Protein AF-A0A110BFI3-F1 (afdb_monomer_lite)

Radius of gyration: 21.14 Å; chains: 1; bounding box: 50×45×57 Å

Secondary structure (DSSP, 8-state):
-------PPPPGGGGHHHHHHHHHHHHHHHHHHTHHHHHHHHHHHHHHHHHHTGGG-S-HHHHHHHHHHHHHHHHHHHHHHHHHHHHHTTSHHHHHHHHHHHT--S-HHHHHHHHHHHHHHHHT-HHHHHHHHHHHHHHHHHHTT--HHHHHHHHHHHTT-

Organism: NCBI:txid1719943

Foldseek 3Di:
DPPPDPDDDPDPVLLVVLVVQLVVQCVVCCVPQNPVSNVVSNVSSVVSVCVSCVVVDPDVPVVVVVVVVVVCVVVVVLCVLLVVLVVVCVDPVVVVLLVVLLPDDDDLLVSLLVSLLVQLVVSVALVSSCVRVCVPSVVSSVVVVDDPVSSVVSSNVSSVD

Sequence (161 aa):
DPHIADRALPSAITGLIPLLVVLVLSFLLHDSLGHLALIIALGGGVLTLMIINYRYFINMQNAITAGTTGALVAIGNTAAVVGFGSIAKSTEAFQVAVEVMTHIPGNELIGAAIAISVIAGLTGSASGGQVIALPLLAPHYIDQGVNPEELHRVVSISSGA

pLDDT: mean 86.68, std 8.35, range [41.41, 96.0]

Structure (mmCIF, N/CA/C/O backbone):
data_AF-A0A110BFI3-F1
#
_entry.id   AF-A0A110BFI3-F1
#
loop_
_atom_site.group_PDB
_atom_site.id
_atom_site.type_symbol
_atom_site.label_atom_id
_atom_site.label_alt_id
_atom_site.label_comp_id
_atom_site.label_asym_id
_atom_site.label_entity_id
_atom_site.label_seq_id
_atom_site.pdbx_PDB_ins_code
_atom_site.Cartn_x
_atom_site.Cartn_y
_atom_site.Cartn_z
_atom_site.occupancy
_atom_site.B_iso_or_equiv
_atom_site.auth_seq_id
_atom_site.auth_comp_id
_atom_site.auth_asym_id
_atom_site.auth_atom_id
_atom_site.pdbx_PDB_model_num
ATOM 1 N N . ASP A 1 1 ? 17.195 23.238 -15.187 1.00 41.41 1 ASP A N 1
ATOM 2 C CA . ASP A 1 1 ? 16.192 23.075 -16.247 1.00 41.41 1 ASP A CA 1
ATOM 3 C C . ASP A 1 1 ? 16.521 21.802 -17.018 1.00 41.41 1 ASP A C 1
ATOM 5 O O . ASP A 1 1 ? 17.646 21.717 -17.511 1.00 41.41 1 ASP A O 1
ATOM 9 N N . PRO A 1 2 ? 15.694 20.741 -17.013 1.00 53.59 2 PRO A N 1
ATOM 10 C CA . PRO A 1 2 ? 16.022 19.555 -17.787 1.00 53.59 2 PRO A CA 1
ATOM 11 C C . PRO A 1 2 ? 15.841 19.897 -19.268 1.00 53.59 2 PRO A C 1
ATOM 13 O O . PRO A 1 2 ? 14.730 20.152 -19.717 1.00 53.59 2 PRO A O 1
ATOM 16 N N . HIS A 1 3 ? 16.941 19.919 -20.023 1.00 54.56 3 HIS A N 1
ATOM 17 C CA . HIS A 1 3 ? 16.915 20.061 -21.476 1.00 54.56 3 HIS A CA 1
ATOM 18 C C . HIS A 1 3 ? 15.945 19.033 -22.079 1.00 54.56 3 HIS A C 1
ATOM 20 O O . HIS A 1 3 ? 16.247 17.833 -22.120 1.00 54.56 3 HIS A O 1
ATOM 26 N N . ILE A 1 4 ? 14.790 19.507 -22.553 1.00 59.03 4 ILE A N 1
ATOM 27 C CA . ILE A 1 4 ? 13.875 18.727 -23.384 1.00 59.03 4 ILE A CA 1
ATOM 28 C C . ILE A 1 4 ? 14.592 18.549 -24.718 1.00 59.03 4 ILE A C 1
ATOM 30 O O . ILE A 1 4 ? 14.548 19.397 -25.600 1.00 59.03 4 ILE A O 1
ATOM 34 N N . ALA A 1 5 ? 15.371 17.482 -24.819 1.00 60.53 5 ALA A N 1
ATOM 35 C CA . ALA A 1 5 ? 15.913 17.067 -26.095 1.00 60.53 5 ALA A CA 1
ATOM 36 C C . ALA A 1 5 ? 14.783 16.383 -26.867 1.00 60.53 5 ALA A C 1
ATOM 38 O O . ALA A 1 5 ? 14.173 15.451 -26.340 1.00 60.53 5 ALA A O 1
ATOM 39 N N . ASP A 1 6 ? 14.525 16.838 -28.092 1.00 65.94 6 ASP A N 1
ATOM 40 C CA . ASP A 1 6 ? 13.646 16.167 -29.048 1.00 65.94 6 ASP A CA 1
ATOM 41 C C . ASP A 1 6 ? 14.228 14.786 -29.368 1.00 65.94 6 ASP A C 1
ATOM 43 O O . ASP A 1 6 ? 15.157 14.637 -30.163 1.00 65.94 6 ASP A O 1
ATOM 47 N N . ARG A 1 7 ? 13.730 13.754 -28.683 1.00 64.81 7 ARG A N 1
ATOM 48 C CA . ARG A 1 7 ? 14.122 12.357 -28.903 1.00 64.81 7 ARG A CA 1
ATOM 49 C C . ARG A 1 7 ? 12.874 11.505 -29.034 1.00 64.81 7 ARG A C 1
ATOM 51 O O . ARG A 1 7 ? 11.886 11.723 -28.337 1.00 64.81 7 ARG A O 1
ATOM 58 N N . ALA A 1 8 ? 12.953 10.508 -29.908 1.00 69.50 8 ALA A N 1
ATOM 59 C CA . ALA A 1 8 ? 11.911 9.501 -30.036 1.00 69.50 8 ALA A CA 1
ATOM 60 C C . ALA A 1 8 ? 11.674 8.839 -28.670 1.00 69.50 8 ALA A C 1
ATOM 62 O O . ALA A 1 8 ? 12.624 8.398 -28.026 1.00 69.50 8 ALA A O 1
ATOM 63 N N . LEU A 1 9 ? 10.423 8.795 -28.221 1.00 72.44 9 LEU A N 1
ATOM 64 C CA . LEU A 1 9 ? 10.032 8.112 -26.991 1.00 72.44 9 LEU A CA 1
ATOM 65 C C . LEU A 1 9 ? 9.939 6.596 -27.241 1.00 72.44 9 LEU A C 1
ATOM 67 O O . LEU A 1 9 ? 9.688 6.182 -28.379 1.00 72.44 9 LEU A O 1
ATOM 71 N N . PRO A 1 10 ? 10.129 5.751 -26.212 1.00 73.88 10 PRO A N 1
ATOM 72 C CA . PRO A 1 10 ? 9.814 4.333 -26.326 1.00 73.88 10 PRO A CA 1
ATOM 73 C C . PRO A 1 10 ? 8.339 4.149 -26.709 1.00 73.88 10 PRO A C 1
ATOM 75 O O . PRO A 1 10 ? 7.466 4.917 -26.299 1.00 73.88 10 PRO A O 1
ATOM 78 N N . SER A 1 11 ? 8.045 3.127 -27.513 1.00 81.69 11 SER A N 1
ATOM 79 C CA . SER A 1 11 ? 6.669 2.827 -27.910 1.00 81.69 11 SER A CA 1
ATOM 80 C C . SER A 1 11 ? 5.835 2.423 -26.692 1.00 81.69 11 SER A C 1
ATOM 82 O O . SER A 1 11 ? 6.266 1.606 -25.878 1.00 81.69 11 SER A O 1
ATOM 84 N N . ALA A 1 12 ? 4.611 2.946 -26.581 1.00 79.62 12 ALA A N 1
ATOM 85 C CA . ALA A 1 12 ? 3.732 2.712 -25.428 1.00 79.62 12 ALA A CA 1
ATOM 86 C C . ALA A 1 12 ? 3.504 1.216 -25.117 1.00 79.62 12 ALA A C 1
ATOM 88 O O . ALA A 1 12 ? 3.378 0.825 -23.960 1.00 79.62 12 ALA A O 1
ATOM 89 N N . ILE A 1 13 ? 3.532 0.365 -26.146 1.00 83.38 13 ILE A N 1
ATOM 90 C CA . ILE A 1 13 ? 3.345 -1.090 -26.036 1.00 83.38 13 ILE A CA 1
ATOM 91 C C . ILE A 1 13 ? 4.467 -1.749 -25.223 1.00 83.38 13 ILE A C 1
ATOM 93 O O . ILE A 1 13 ? 4.224 -2.713 -24.501 1.00 83.38 13 ILE A O 1
ATOM 97 N N . THR A 1 14 ? 5.691 -1.218 -25.274 1.00 84.69 14 THR A N 1
ATOM 98 C CA . THR A 1 14 ? 6.815 -1.786 -24.512 1.00 84.69 14 THR A CA 1
ATOM 99 C C . THR A 1 14 ? 6.658 -1.603 -23.000 1.00 84.69 14 THR A C 1
ATOM 101 O O . THR A 1 14 ? 7.230 -2.378 -22.237 1.00 84.69 14 THR A O 1
ATOM 104 N N . GLY A 1 15 ? 5.805 -0.670 -22.557 1.00 85.06 15 GLY A N 1
ATOM 105 C CA . GLY A 1 15 ? 5.413 -0.514 -21.153 1.00 85.06 15 GLY A CA 1
ATOM 106 C C . GLY A 1 15 ? 4.537 -1.651 -20.608 1.00 85.06 15 GLY A C 1
ATOM 107 O O . GLY A 1 15 ? 4.494 -1.851 -19.397 1.00 85.06 15 GLY A O 1
ATOM 108 N N . LEU A 1 16 ? 3.889 -2.441 -21.474 1.00 91.62 16 LEU A N 1
ATOM 109 C CA . LEU A 1 16 ? 3.090 -3.600 -21.053 1.00 91.62 16 LEU A CA 1
ATOM 110 C C . LEU A 1 16 ? 3.958 -4.806 -20.674 1.00 91.62 16 LEU A C 1
ATOM 112 O O . LEU A 1 16 ? 3.530 -5.644 -19.884 1.00 91.62 16 LEU A O 1
ATOM 116 N N . ILE A 1 17 ? 5.178 -4.899 -21.211 1.00 93.00 17 ILE A N 1
ATOM 117 C CA . ILE A 1 17 ? 6.041 -6.071 -21.018 1.00 93.00 17 ILE A CA 1
ATOM 118 C C . ILE A 1 17 ? 6.471 -6.214 -19.545 1.00 93.00 17 ILE A C 1
ATOM 120 O O . ILE A 1 17 ? 6.271 -7.296 -18.997 1.00 93.00 17 ILE A O 1
ATOM 124 N N . PRO A 1 18 ? 6.973 -5.170 -18.849 1.00 93.69 18 PRO A N 1
ATOM 125 C CA . PRO A 1 18 ? 7.269 -5.264 -17.419 1.00 93.69 18 PRO A CA 1
ATOM 126 C C . PRO A 1 18 ? 6.055 -5.657 -16.570 1.00 93.69 18 PRO A C 1
ATOM 128 O O . PRO A 1 18 ? 6.198 -6.448 -15.643 1.00 93.69 18 PRO A O 1
ATOM 131 N N . LEU A 1 19 ? 4.861 -5.151 -16.903 1.00 93.75 19 LEU A N 1
ATOM 132 C CA . LEU A 1 19 ? 3.623 -5.482 -16.187 1.00 93.75 19 LEU A CA 1
ATOM 133 C C . LEU A 1 19 ? 3.259 -6.961 -16.348 1.00 93.75 19 LEU A C 1
ATOM 135 O O . LEU A 1 19 ? 2.937 -7.626 -15.366 1.00 93.75 19 LEU A O 1
ATOM 139 N N . LEU A 1 20 ? 3.366 -7.489 -17.570 1.00 95.00 20 LEU A N 1
ATOM 140 C CA . LEU A 1 20 ? 3.170 -8.913 -17.836 1.00 95.00 20 LEU A CA 1
ATOM 141 C C . LEU A 1 20 ? 4.200 -9.769 -17.098 1.00 95.00 20 LEU A C 1
ATOM 143 O O . LEU A 1 20 ? 3.830 -10.790 -16.530 1.00 95.00 20 LEU A O 1
ATOM 147 N N . VAL A 1 21 ? 5.467 -9.346 -17.054 1.00 95.31 21 VAL A N 1
ATOM 148 C CA . VAL A 1 21 ? 6.511 -10.056 -16.302 1.00 95.31 21 VAL A CA 1
ATOM 149 C C . VAL A 1 21 ? 6.173 -10.115 -14.814 1.00 95.31 21 VAL A C 1
ATOM 151 O O . VAL A 1 21 ? 6.244 -11.194 -14.232 1.00 95.31 21 VAL A O 1
ATOM 154 N N . VAL A 1 22 ? 5.751 -9.001 -14.206 1.00 96.00 22 VAL A N 1
ATOM 155 C CA . VAL A 1 22 ? 5.320 -8.983 -12.798 1.00 96.00 22 VAL A CA 1
ATOM 156 C C . VAL A 1 22 ? 4.151 -9.945 -12.582 1.00 96.00 22 VAL A C 1
ATOM 158 O O . VAL A 1 22 ? 4.196 -10.755 -11.662 1.00 96.00 22 VAL A O 1
ATOM 161 N N . LEU A 1 23 ? 3.131 -9.899 -13.442 1.00 94.88 23 LEU A N 1
ATOM 162 C CA . LEU A 1 23 ? 1.939 -10.738 -13.314 1.00 94.88 23 LEU A CA 1
ATOM 163 C C . LEU A 1 23 ? 2.280 -12.231 -13.419 1.00 94.88 23 LEU A C 1
ATOM 165 O O . LEU A 1 23 ? 1.895 -13.023 -12.562 1.00 94.88 23 LEU A O 1
ATOM 169 N N . VAL A 1 24 ? 3.039 -12.604 -14.451 1.00 95.25 24 VAL A N 1
ATOM 170 C CA . VAL A 1 24 ? 3.435 -13.990 -14.719 1.00 95.25 24 VAL A CA 1
ATOM 171 C C . VAL A 1 24 ? 4.319 -14.523 -13.598 1.00 95.25 24 VAL A C 1
ATOM 173 O O . VAL A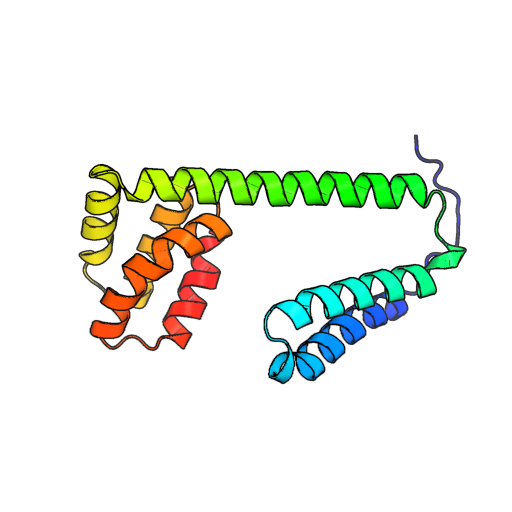 1 24 ? 4.037 -15.593 -13.067 1.00 95.25 24 VAL A O 1
ATOM 176 N N . LEU A 1 25 ? 5.353 -13.778 -13.193 1.00 94.81 25 LEU A N 1
ATOM 177 C CA . LEU A 1 25 ? 6.210 -14.194 -12.083 1.00 94.81 25 LEU A CA 1
ATOM 178 C C . LEU A 1 25 ? 5.419 -14.295 -10.777 1.00 94.81 25 LEU A C 1
ATOM 180 O O . LEU A 1 25 ? 5.622 -15.248 -10.034 1.00 94.81 25 LEU A O 1
ATOM 184 N N . SER A 1 26 ? 4.495 -13.365 -10.518 1.00 92.94 26 SER A N 1
ATOM 185 C CA . SER A 1 26 ? 3.658 -13.404 -9.321 1.00 92.94 26 SER A CA 1
ATOM 186 C C . SER A 1 26 ? 2.827 -14.683 -9.275 1.00 92.94 26 SER A C 1
ATOM 188 O O . SER A 1 26 ? 2.912 -15.394 -8.285 1.00 92.94 26 SER A O 1
ATOM 190 N N . PHE A 1 27 ? 2.074 -15.015 -10.329 1.00 92.62 27 PHE A N 1
ATOM 191 C CA . PHE A 1 27 ? 1.217 -16.208 -10.329 1.00 92.62 27 PHE A CA 1
ATOM 192 C C . PHE A 1 27 ? 2.003 -17.520 -10.352 1.00 92.62 27 PHE A C 1
ATOM 194 O O . PHE A 1 27 ? 1.632 -18.450 -9.646 1.00 92.62 27 PHE A O 1
ATOM 201 N N . LEU A 1 28 ? 3.098 -17.603 -11.117 1.00 94.12 28 LEU A N 1
ATOM 202 C CA . LEU A 1 28 ? 3.887 -18.836 -11.209 1.00 94.12 28 LEU A CA 1
ATOM 203 C C . LEU A 1 28 ? 4.626 -19.165 -9.909 1.00 94.12 28 LEU A C 1
ATOM 205 O O . LEU A 1 28 ? 4.808 -20.336 -9.589 1.00 94.12 28 LEU A O 1
ATOM 209 N N . LEU A 1 29 ? 5.093 -18.146 -9.182 1.00 92.62 29 LEU A N 1
ATOM 210 C CA . LEU A 1 29 ? 5.868 -18.343 -7.957 1.00 92.62 29 LEU A CA 1
ATOM 211 C C . LEU A 1 29 ? 4.996 -18.286 -6.692 1.00 92.62 29 LEU A C 1
ATOM 213 O O . LEU A 1 29 ? 5.496 -18.650 -5.625 1.00 92.62 29 LEU A O 1
ATOM 217 N N . HIS A 1 30 ? 3.730 -17.853 -6.780 1.00 91.25 30 HIS A N 1
ATOM 218 C CA . HIS A 1 30 ? 2.857 -17.664 -5.614 1.00 91.25 30 HIS A CA 1
ATOM 219 C C . HIS A 1 30 ? 2.735 -18.933 -4.767 1.00 91.25 30 HIS A C 1
ATOM 221 O O . HIS A 1 30 ? 2.988 -18.883 -3.564 1.00 91.25 30 HIS A O 1
ATOM 227 N N . ASP A 1 31 ? 2.441 -20.069 -5.403 1.00 88.12 31 ASP A N 1
ATOM 228 C CA . ASP A 1 31 ? 2.190 -21.335 -4.705 1.00 88.12 31 ASP A CA 1
ATOM 229 C C . ASP A 1 31 ? 3.427 -21.851 -3.950 1.00 88.12 31 ASP A C 1
ATOM 231 O O . ASP A 1 31 ? 3.301 -22.508 -2.920 1.00 88.12 31 ASP A O 1
ATOM 235 N N . SER A 1 32 ? 4.636 -21.539 -4.434 1.00 91.44 32 SER A N 1
ATOM 236 C CA . SER A 1 32 ? 5.889 -22.005 -3.826 1.00 91.44 32 SER A CA 1
ATOM 237 C C . SER A 1 32 ? 6.493 -21.020 -2.826 1.00 91.44 32 SER A C 1
ATOM 239 O O . SER A 1 32 ? 7.179 -21.453 -1.901 1.00 91.44 32 SER A O 1
ATOM 241 N N . LEU A 1 33 ? 6.342 -19.713 -3.050 1.00 88.44 33 LEU A N 1
ATOM 242 C CA . LEU A 1 33 ? 7.115 -18.676 -2.354 1.00 88.44 33 LEU A CA 1
ATOM 243 C C . LEU A 1 33 ? 6.241 -17.656 -1.612 1.00 88.44 33 LEU A C 1
ATOM 245 O O . LEU A 1 33 ? 6.772 -16.835 -0.858 1.00 88.44 33 LEU A O 1
ATOM 249 N N . GLY A 1 34 ? 4.919 -17.685 -1.800 1.00 89.44 34 GLY A N 1
ATOM 250 C CA . GLY A 1 34 ? 3.976 -16.774 -1.155 1.00 89.44 34 GLY A CA 1
ATOM 251 C C . GLY A 1 34 ? 4.378 -15.309 -1.340 1.00 89.44 34 GLY A C 1
ATOM 252 O O . GLY A 1 34 ? 4.547 -14.829 -2.458 1.00 89.44 34 GLY A O 1
ATOM 253 N N . HIS A 1 35 ? 4.592 -14.594 -0.234 1.00 82.81 35 HIS A N 1
ATOM 254 C CA . HIS A 1 35 ? 4.982 -13.178 -0.247 1.00 82.81 35 HIS A CA 1
ATOM 255 C C . HIS A 1 35 ? 6.336 -12.913 -0.927 1.00 82.81 35 HIS A C 1
ATOM 257 O O . HIS A 1 35 ? 6.524 -11.852 -1.523 1.00 82.81 35 HIS A O 1
ATOM 263 N N . LEU A 1 36 ? 7.277 -13.865 -0.894 1.00 89.50 36 LEU A N 1
ATOM 264 C CA . LEU A 1 36 ? 8.583 -13.708 -1.546 1.00 89.50 36 LEU A CA 1
ATOM 265 C C . LEU A 1 36 ? 8.463 -13.699 -3.078 1.00 89.50 36 LEU A C 1
ATOM 267 O O . LEU A 1 36 ? 9.306 -13.101 -3.750 1.00 89.50 36 LEU A O 1
ATOM 271 N N . ALA A 1 37 ? 7.392 -14.287 -3.627 1.00 91.38 37 ALA A N 1
ATOM 272 C CA . ALA A 1 37 ? 7.091 -14.218 -5.055 1.00 91.38 37 ALA A CA 1
ATOM 273 C C . ALA A 1 37 ? 6.944 -12.764 -5.527 1.00 91.38 37 ALA A C 1
ATOM 275 O O . ALA A 1 37 ? 7.407 -12.430 -6.614 1.00 91.38 37 ALA A O 1
ATOM 276 N N . LEU A 1 38 ? 6.384 -11.879 -4.692 1.00 90.62 38 LEU A N 1
ATOM 277 C CA . LEU A 1 38 ? 6.201 -10.464 -5.029 1.00 90.62 38 LEU A CA 1
ATOM 278 C C . LEU A 1 38 ? 7.534 -9.724 -5.160 1.00 90.62 38 LEU A C 1
ATOM 280 O O . LEU A 1 38 ? 7.694 -8.913 -6.068 1.00 90.62 38 LEU A O 1
ATOM 284 N N . ILE A 1 39 ? 8.511 -10.024 -4.299 1.00 92.38 39 ILE A N 1
ATOM 285 C CA . ILE A 1 39 ? 9.847 -9.413 -4.367 1.00 92.38 39 ILE A CA 1
ATOM 286 C C . ILE A 1 39 ? 10.521 -9.790 -5.689 1.00 92.38 39 ILE A C 1
ATOM 288 O O . ILE A 1 39 ? 11.048 -8.926 -6.392 1.00 92.38 39 ILE A O 1
ATOM 292 N N . ILE A 1 40 ? 10.461 -11.074 -6.052 1.00 94.25 40 ILE A N 1
ATOM 293 C CA . ILE A 1 40 ? 11.038 -11.583 -7.300 1.00 94.25 40 ILE A CA 1
ATOM 294 C C . ILE A 1 40 ? 10.294 -11.012 -8.510 1.00 94.25 40 ILE A C 1
ATOM 296 O O . ILE A 1 40 ? 10.931 -10.578 -9.468 1.00 94.25 40 ILE A O 1
ATOM 300 N N . ALA A 1 41 ? 8.962 -10.958 -8.462 1.00 95.00 41 ALA A N 1
ATOM 301 C CA . ALA A 1 41 ? 8.134 -10.419 -9.532 1.00 95.00 41 ALA A CA 1
ATOM 302 C C . ALA A 1 41 ? 8.420 -8.933 -9.790 1.00 95.00 41 ALA A C 1
ATOM 304 O O . ALA A 1 41 ? 8.681 -8.548 -10.930 1.00 95.00 41 ALA A O 1
ATOM 305 N N . LEU A 1 42 ? 8.444 -8.106 -8.738 1.00 94.12 42 LEU A N 1
ATOM 306 C CA . LEU A 1 42 ? 8.772 -6.681 -8.833 1.00 94.12 42 LEU A CA 1
ATOM 307 C C . LEU A 1 42 ? 10.211 -6.466 -9.311 1.00 94.12 42 LEU A C 1
ATOM 309 O O . LEU A 1 42 ? 10.441 -5.644 -10.197 1.00 94.12 42 LEU A O 1
ATOM 313 N N . GLY A 1 43 ? 11.169 -7.242 -8.793 1.00 94.88 43 GLY A N 1
ATOM 314 C CA . GLY A 1 43 ? 12.553 -7.222 -9.265 1.00 94.88 43 GLY A CA 1
ATOM 315 C C . GLY A 1 43 ? 12.660 -7.562 -10.754 1.00 94.88 43 GLY A C 1
ATOM 316 O O . GLY A 1 43 ? 13.297 -6.833 -11.512 1.00 94.88 43 GLY A O 1
ATOM 317 N N . GLY A 1 44 ? 11.969 -8.613 -11.201 1.00 95.56 44 GLY A N 1
ATOM 318 C CA . GLY A 1 44 ? 11.886 -9.002 -12.608 1.00 95.56 44 GLY A CA 1
ATOM 319 C C . GLY A 1 44 ? 11.263 -7.918 -13.489 1.00 95.56 44 GLY A C 1
ATOM 320 O O . GLY A 1 44 ? 11.783 -7.631 -14.569 1.00 95.56 44 GLY A O 1
ATOM 321 N N . GLY A 1 45 ? 10.205 -7.255 -13.016 1.00 95.56 45 GLY A N 1
ATOM 322 C CA . GLY A 1 45 ? 9.597 -6.104 -13.687 1.00 95.56 45 GLY A CA 1
ATOM 323 C C . GLY A 1 45 ? 10.571 -4.936 -13.852 1.00 95.56 45 GLY A C 1
ATOM 324 O O . GLY A 1 45 ? 10.730 -4.419 -14.959 1.00 95.56 45 GLY A O 1
ATOM 325 N N . VAL A 1 46 ? 11.281 -4.559 -12.783 1.00 92.94 46 VAL A N 1
ATOM 326 C CA . VAL A 1 46 ? 12.295 -3.490 -12.813 1.00 92.94 46 VAL A CA 1
ATOM 327 C C . VAL A 1 46 ? 13.428 -3.835 -13.780 1.00 92.94 46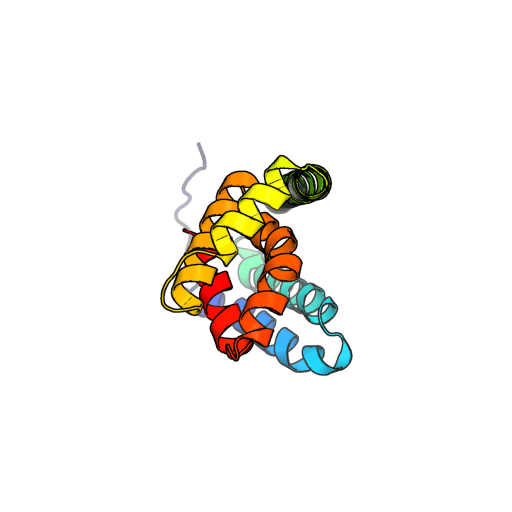 VAL A C 1
ATOM 329 O O . VAL A 1 46 ? 13.772 -3.013 -14.629 1.00 92.94 46 VAL A O 1
ATOM 332 N N . LEU A 1 47 ? 13.966 -5.057 -13.721 1.00 93.88 47 LEU A N 1
ATOM 333 C CA . LEU A 1 47 ? 15.020 -5.512 -14.634 1.00 93.88 47 LEU A CA 1
ATOM 334 C C . LEU A 1 47 ? 14.554 -5.501 -16.093 1.00 93.88 47 LEU A C 1
ATOM 336 O O . LEU A 1 47 ? 15.267 -5.015 -16.968 1.00 93.88 47 LEU A O 1
ATOM 340 N N . THR A 1 48 ? 13.336 -5.971 -16.357 1.00 94.12 48 THR A N 1
ATOM 341 C CA . THR A 1 48 ? 12.738 -5.952 -17.699 1.00 94.12 48 THR A CA 1
ATOM 342 C C . THR A 1 48 ? 12.611 -4.523 -18.221 1.00 94.12 48 THR A C 1
ATOM 344 O O . THR A 1 48 ? 12.987 -4.240 -19.359 1.00 94.12 48 THR A O 1
ATOM 347 N N . LEU A 1 49 ? 12.146 -3.597 -17.378 1.00 91.38 49 LEU A N 1
ATOM 348 C CA . LEU A 1 49 ? 12.045 -2.182 -17.721 1.00 91.38 49 LEU A CA 1
ATOM 349 C C . LEU A 1 49 ? 13.421 -1.583 -18.032 1.00 91.38 49 LEU A C 1
ATOM 351 O O . LEU A 1 49 ? 13.554 -0.860 -19.022 1.00 91.38 49 LEU A O 1
ATOM 355 N N . MET A 1 50 ? 14.440 -1.915 -17.232 1.00 89.25 50 MET A N 1
ATOM 356 C CA . MET A 1 50 ? 15.820 -1.478 -17.450 1.00 89.25 50 MET A CA 1
ATOM 357 C C . MET A 1 50 ? 16.399 -2.002 -18.768 1.00 89.25 50 MET A C 1
ATOM 359 O O . MET A 1 50 ? 17.068 -1.250 -19.473 1.00 89.25 50 MET A O 1
ATOM 363 N N . ILE A 1 51 ? 16.128 -3.260 -19.124 1.00 90.38 51 ILE A N 1
ATOM 364 C CA . ILE A 1 51 ? 16.609 -3.877 -20.370 1.00 90.38 51 ILE A CA 1
ATOM 365 C C . ILE A 1 51 ? 15.945 -3.220 -21.587 1.00 90.38 51 ILE A C 1
ATOM 367 O O . ILE A 1 51 ? 16.637 -2.783 -22.506 1.00 90.38 51 ILE A O 1
ATOM 371 N N . ILE A 1 52 ? 14.615 -3.099 -21.579 1.00 90.50 52 ILE A N 1
ATOM 372 C CA . ILE A 1 52 ? 13.840 -2.515 -22.687 1.00 90.50 52 ILE A CA 1
ATOM 373 C C . ILE A 1 52 ? 14.223 -1.052 -22.915 1.00 90.50 52 ILE A C 1
ATOM 375 O O . ILE A 1 52 ? 14.401 -0.620 -24.055 1.00 90.50 52 ILE A O 1
ATOM 379 N N . ASN A 1 53 ? 14.374 -0.286 -21.832 1.00 87.31 53 ASN A N 1
ATOM 380 C CA . ASN A 1 53 ? 14.638 1.146 -21.909 1.00 87.31 53 ASN A CA 1
ATOM 381 C C . ASN A 1 53 ? 16.124 1.501 -21.831 1.00 87.31 53 ASN A C 1
ATOM 383 O O . ASN A 1 53 ? 16.449 2.681 -21.703 1.00 87.31 53 ASN A O 1
ATOM 387 N N . TYR A 1 54 ? 17.034 0.526 -21.952 1.00 85.38 54 TYR A N 1
ATOM 388 C CA . TYR A 1 54 ? 18.473 0.739 -21.761 1.00 85.38 54 TYR A CA 1
ATOM 389 C C . TYR A 1 54 ? 19.017 1.921 -22.585 1.00 85.38 54 TYR A C 1
ATOM 391 O O . TYR A 1 54 ? 19.792 2.735 -22.089 1.00 85.38 54 TYR A O 1
ATOM 399 N N . ARG A 1 55 ? 18.542 2.066 -23.830 1.00 82.19 55 ARG A N 1
ATOM 400 C CA . ARG A 1 55 ? 18.958 3.133 -24.760 1.00 82.19 55 ARG A CA 1
ATOM 401 C C . ARG A 1 55 ? 18.380 4.518 -24.444 1.00 82.19 55 ARG A C 1
ATOM 403 O O . ARG A 1 55 ? 18.853 5.498 -25.012 1.00 82.19 55 ARG A O 1
ATOM 410 N N . TYR A 1 56 ? 17.370 4.601 -23.582 1.00 83.19 56 TYR A N 1
ATOM 411 C CA . TYR A 1 56 ? 16.681 5.842 -23.220 1.00 83.19 56 TYR A CA 1
ATOM 412 C C . TYR A 1 56 ? 17.137 6.410 -21.869 1.00 83.19 56 TYR A C 1
ATOM 414 O O . TYR A 1 56 ? 16.793 7.546 -21.541 1.00 83.19 56 TYR A O 1
ATOM 422 N N . PHE A 1 57 ? 17.930 5.668 -21.086 1.00 80.62 57 PHE A N 1
ATOM 423 C CA . PHE A 1 57 ? 18.466 6.186 -19.828 1.00 80.62 57 PHE A CA 1
ATOM 424 C C . PHE A 1 57 ? 19.502 7.282 -20.076 1.00 80.62 57 PHE A C 1
ATOM 426 O O . PHE A 1 57 ? 20.509 7.077 -20.747 1.00 80.62 57 PHE A O 1
ATOM 433 N N . ILE A 1 58 ? 19.262 8.449 -19.480 1.00 81.75 58 ILE A N 1
ATOM 434 C CA . ILE A 1 58 ? 20.174 9.599 -19.543 1.00 81.75 58 ILE A CA 1
ATOM 435 C C . ILE A 1 58 ? 21.144 9.570 -18.361 1.00 81.75 58 ILE A C 1
ATOM 437 O O . ILE A 1 58 ? 22.341 9.778 -18.525 1.00 81.75 58 ILE A O 1
ATOM 441 N N . ASN A 1 59 ? 20.624 9.314 -17.158 1.00 85.69 59 ASN A N 1
ATOM 442 C CA . ASN A 1 59 ? 21.412 9.267 -15.933 1.00 85.69 59 ASN A CA 1
ATOM 443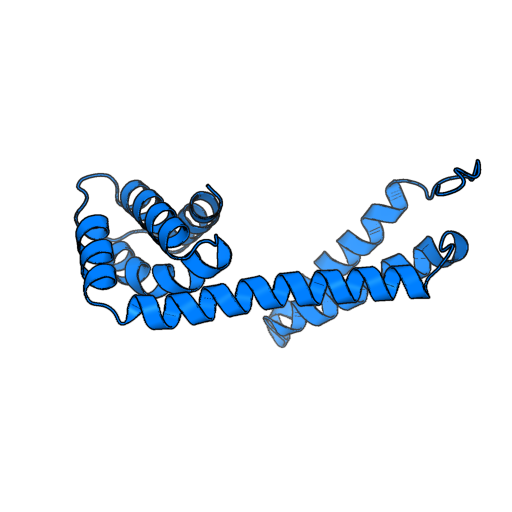 C C . ASN A 1 59 ? 20.886 8.162 -15.008 1.00 85.69 59 ASN A C 1
ATOM 445 O O . ASN A 1 59 ? 19.987 8.375 -14.193 1.00 85.69 59 ASN A O 1
ATOM 449 N N . MET A 1 60 ? 21.448 6.964 -15.170 1.00 85.62 60 MET A N 1
ATOM 450 C CA . MET A 1 60 ? 21.049 5.780 -14.409 1.00 85.62 60 MET A CA 1
ATOM 451 C C . MET A 1 60 ? 21.326 5.933 -12.907 1.00 85.62 60 MET A C 1
ATOM 453 O O . MET A 1 60 ? 20.492 5.552 -12.093 1.00 85.62 60 MET A O 1
ATOM 457 N N . GLN A 1 61 ? 22.462 6.530 -12.526 1.00 88.88 61 GLN A N 1
ATOM 458 C CA . GLN A 1 61 ? 22.802 6.749 -11.114 1.00 88.88 61 GLN A CA 1
ATOM 459 C C . GLN A 1 61 ? 21.763 7.627 -10.415 1.00 88.88 61 GLN A C 1
ATOM 461 O O . GLN A 1 61 ? 21.298 7.275 -9.329 1.00 88.88 61 GLN A O 1
ATOM 466 N N . ASN A 1 62 ? 21.341 8.721 -11.053 1.00 90.31 62 ASN A N 1
ATOM 467 C CA . ASN A 1 62 ? 20.299 9.582 -10.502 1.00 90.31 62 ASN A CA 1
ATOM 468 C C . ASN A 1 62 ? 18.954 8.856 -10.421 1.00 90.31 62 ASN A C 1
ATOM 470 O O . ASN A 1 62 ? 18.266 8.992 -9.414 1.00 90.31 62 ASN A O 1
ATOM 474 N N . ALA A 1 63 ? 18.591 8.063 -11.435 1.00 88.25 63 ALA A N 1
ATOM 475 C CA . ALA A 1 63 ? 17.348 7.291 -11.424 1.00 88.25 63 ALA A CA 1
ATOM 476 C C . ALA A 1 63 ? 17.312 6.275 -10.266 1.00 88.25 63 ALA A C 1
ATOM 478 O O . ALA A 1 63 ? 16.337 6.229 -9.517 1.00 88.25 63 ALA A O 1
ATOM 479 N N . ILE A 1 64 ? 18.398 5.519 -10.070 1.00 90.19 64 ILE A N 1
ATOM 480 C CA . ILE A 1 64 ? 18.536 4.563 -8.960 1.00 90.19 64 ILE A CA 1
ATOM 481 C C . ILE A 1 64 ? 18.508 5.289 -7.610 1.00 90.19 64 ILE A C 1
ATOM 483 O O . ILE A 1 64 ? 17.810 4.855 -6.695 1.00 90.19 64 ILE A O 1
ATOM 487 N N . THR A 1 65 ? 19.227 6.407 -7.480 1.00 93.62 65 THR A N 1
ATOM 488 C CA . THR A 1 65 ? 19.282 7.191 -6.233 1.00 93.62 65 THR A CA 1
ATOM 489 C C . THR A 1 65 ? 17.912 7.761 -5.873 1.00 93.62 65 THR A C 1
ATOM 491 O O . THR A 1 65 ? 17.477 7.641 -4.726 1.00 93.62 65 THR A O 1
ATOM 494 N N . ALA A 1 66 ? 17.197 8.329 -6.849 1.00 91.44 66 ALA A N 1
ATOM 495 C CA . ALA A 1 66 ? 15.849 8.851 -6.657 1.00 91.44 66 ALA A CA 1
ATOM 496 C C . ALA A 1 66 ? 14.866 7.737 -6.272 1.00 91.44 66 ALA A C 1
ATOM 498 O O . ALA A 1 66 ? 14.126 7.889 -5.301 1.00 91.44 66 ALA A O 1
ATOM 499 N N . GLY A 1 67 ? 14.909 6.598 -6.973 1.00 91.31 67 GLY A N 1
ATOM 500 C CA . GLY A 1 67 ? 14.071 5.439 -6.665 1.00 91.31 67 GLY A CA 1
ATOM 501 C C . GLY A 1 67 ? 14.330 4.882 -5.264 1.00 91.31 67 GLY A C 1
ATOM 502 O O . GLY A 1 67 ? 13.391 4.668 -4.503 1.00 91.31 67 GLY A O 1
ATOM 503 N N . THR A 1 68 ? 15.601 4.723 -4.887 1.00 93.06 68 THR A N 1
ATOM 504 C CA . THR A 1 68 ? 15.998 4.216 -3.562 1.00 93.06 68 THR A CA 1
ATOM 505 C C . THR A 1 68 ? 15.570 5.170 -2.450 1.00 93.06 68 THR A C 1
ATOM 507 O O . THR A 1 68 ? 14.995 4.737 -1.456 1.00 93.06 68 THR A O 1
ATOM 510 N N . THR A 1 69 ? 15.794 6.475 -2.624 1.00 95.50 69 THR A N 1
ATOM 511 C CA . THR A 1 69 ? 15.393 7.489 -1.636 1.00 95.50 69 THR A CA 1
ATOM 512 C C . THR A 1 69 ? 13.874 7.523 -1.474 1.00 95.50 69 THR A C 1
ATOM 514 O O . THR A 1 69 ? 13.379 7.507 -0.350 1.00 95.50 69 THR A O 1
ATOM 517 N N . GLY A 1 70 ? 13.125 7.501 -2.582 1.00 93.94 70 GLY A N 1
ATOM 518 C CA . GLY A 1 70 ? 11.663 7.437 -2.551 1.00 93.94 70 GLY A CA 1
ATOM 519 C C . GLY A 1 70 ? 11.145 6.180 -1.849 1.00 93.94 70 GLY A C 1
ATOM 520 O O . GLY A 1 70 ? 10.251 6.273 -1.009 1.00 93.94 70 GLY A O 1
ATOM 521 N N . ALA A 1 71 ? 11.749 5.019 -2.123 1.00 92.88 71 ALA A N 1
ATOM 522 C CA . ALA A 1 71 ? 11.407 3.765 -1.456 1.00 92.88 71 ALA A CA 1
ATOM 523 C C . ALA A 1 71 ? 11.691 3.815 0.053 1.00 92.88 71 ALA A C 1
ATOM 525 O O . ALA A 1 71 ? 10.839 3.417 0.843 1.00 92.88 71 ALA A O 1
ATOM 526 N N . LEU A 1 72 ? 12.845 4.352 0.469 1.00 95.50 72 LEU A N 1
ATOM 527 C CA . LEU A 1 72 ? 13.188 4.510 1.887 1.00 95.50 72 LEU A CA 1
ATOM 528 C C . LEU A 1 72 ? 12.194 5.411 2.623 1.00 95.50 72 LEU A C 1
ATOM 530 O O . LEU A 1 72 ? 11.773 5.067 3.724 1.00 95.50 72 LEU A O 1
ATOM 534 N N . VAL A 1 73 ? 11.782 6.527 2.016 1.00 92.94 73 VAL A N 1
ATOM 535 C CA . VAL A 1 73 ? 10.769 7.421 2.598 1.00 92.94 73 VAL A CA 1
ATOM 536 C C . VAL A 1 73 ? 9.418 6.710 2.721 1.00 92.94 73 VAL A C 1
ATOM 538 O O . VAL A 1 73 ? 8.795 6.760 3.779 1.00 92.94 73 VAL A O 1
ATOM 541 N N . ALA A 1 74 ? 8.975 6.001 1.679 1.00 88.88 74 ALA A N 1
ATOM 542 C CA . ALA A 1 74 ? 7.708 5.269 1.701 1.00 88.88 74 ALA A CA 1
ATOM 543 C C . ALA A 1 74 ? 7.688 4.152 2.765 1.00 88.88 74 ALA A C 1
ATOM 545 O O . ALA A 1 74 ? 6.716 4.018 3.517 1.00 88.88 74 ALA A O 1
ATOM 546 N N . ILE A 1 75 ? 8.778 3.383 2.867 1.00 90.44 75 ILE A N 1
ATOM 547 C CA . ILE A 1 75 ? 8.955 2.346 3.892 1.00 90.44 75 ILE A CA 1
ATOM 548 C C . ILE A 1 75 ? 8.995 2.983 5.283 1.00 90.44 75 ILE A C 1
ATOM 550 O O . ILE A 1 75 ? 8.297 2.517 6.179 1.00 90.44 75 ILE A O 1
ATOM 554 N N . GLY A 1 76 ? 9.762 4.063 5.457 1.00 91.94 76 GLY A N 1
ATOM 555 C CA . GLY A 1 76 ? 9.879 4.785 6.722 1.00 91.94 76 GLY A CA 1
ATOM 556 C C . GLY A 1 76 ? 8.534 5.300 7.230 1.00 91.94 76 GLY A C 1
ATOM 557 O O . GLY A 1 76 ? 8.194 5.067 8.386 1.00 91.94 76 GLY A O 1
ATOM 558 N N . ASN A 1 77 ? 7.730 5.912 6.357 1.00 86.56 77 ASN A N 1
ATOM 559 C CA . ASN A 1 77 ? 6.386 6.380 6.703 1.00 86.56 77 ASN A CA 1
ATOM 560 C C . ASN A 1 77 ? 5.477 5.225 7.139 1.00 86.56 77 ASN A C 1
ATOM 562 O O . ASN A 1 77 ? 4.806 5.315 8.165 1.00 86.56 77 ASN A O 1
ATOM 566 N N . THR A 1 78 ? 5.490 4.113 6.400 1.00 85.12 78 THR A N 1
ATOM 567 C CA . THR A 1 78 ? 4.680 2.934 6.743 1.00 85.12 78 THR A CA 1
ATOM 568 C C . THR A 1 78 ? 5.122 2.329 8.078 1.00 85.12 78 THR A C 1
ATOM 570 O O . THR A 1 78 ? 4.285 2.040 8.929 1.00 85.12 78 THR A O 1
ATOM 573 N N . ALA A 1 79 ? 6.432 2.190 8.300 1.00 89.19 79 ALA A N 1
ATOM 574 C CA . ALA A 1 79 ? 6.990 1.660 9.540 1.00 89.19 79 ALA A CA 1
ATOM 575 C C . ALA A 1 79 ? 6.676 2.554 10.748 1.00 89.19 79 ALA A C 1
ATOM 577 O O . ALA A 1 79 ? 6.294 2.043 11.798 1.00 89.19 79 ALA A O 1
ATOM 578 N N . ALA A 1 80 ? 6.790 3.877 10.598 1.00 88.25 80 ALA A N 1
ATOM 579 C CA . ALA A 1 80 ? 6.466 4.832 11.654 1.00 88.25 80 ALA A CA 1
ATOM 580 C C . ALA A 1 80 ? 4.986 4.758 12.047 1.00 88.25 80 ALA A C 1
ATOM 582 O O . ALA A 1 80 ? 4.674 4.716 13.235 1.00 88.25 80 ALA A O 1
ATOM 583 N N . VAL A 1 81 ? 4.080 4.677 11.066 1.00 84.62 81 VAL A N 1
ATOM 584 C CA . VAL A 1 81 ? 2.639 4.582 11.328 1.00 84.62 81 VAL A CA 1
ATOM 585 C C . VAL A 1 81 ? 2.262 3.245 11.964 1.00 84.62 81 VAL A C 1
ATOM 587 O O . VAL A 1 81 ? 1.554 3.230 12.970 1.00 84.62 81 VAL A O 1
ATOM 590 N N . VAL A 1 82 ? 2.755 2.122 11.433 1.00 83.56 82 VAL A N 1
ATOM 591 C CA . VAL A 1 82 ? 2.500 0.799 12.031 1.00 83.56 82 VAL A CA 1
ATOM 592 C C . VAL A 1 82 ? 3.082 0.730 13.448 1.00 83.56 82 VAL A C 1
ATOM 594 O O . VAL A 1 82 ? 2.420 0.240 14.361 1.00 83.56 82 VAL A O 1
ATOM 597 N N . GLY A 1 83 ? 4.280 1.284 13.660 1.00 87.50 83 GLY A N 1
ATOM 598 C CA . GLY A 1 83 ? 4.916 1.388 14.973 1.00 87.50 83 GLY A CA 1
ATOM 599 C C . GLY A 1 83 ? 4.092 2.219 15.958 1.00 87.50 83 GLY A C 1
ATOM 600 O O . GLY A 1 83 ? 3.747 1.726 17.030 1.00 87.50 83 GLY A O 1
ATOM 601 N N . PHE A 1 84 ? 3.703 3.439 15.581 1.00 86.25 84 PHE A N 1
ATOM 602 C CA . PHE A 1 84 ? 2.825 4.293 16.386 1.00 86.25 84 PHE A CA 1
ATOM 603 C C . PHE A 1 84 ? 1.513 3.586 16.726 1.00 86.25 84 PHE A C 1
ATOM 605 O O . PHE A 1 84 ? 1.124 3.502 17.890 1.00 86.25 84 PHE A O 1
ATOM 612 N N . GLY A 1 85 ? 0.849 3.028 15.718 1.00 83.94 85 GLY A N 1
ATOM 613 C CA . GLY A 1 85 ? -0.449 2.408 15.893 1.00 83.94 85 GLY A CA 1
ATOM 614 C C . GLY A 1 85 ? -0.410 1.114 16.714 1.00 83.94 85 GLY A C 1
ATOM 615 O O . GLY A 1 85 ? -1.376 0.815 17.413 1.00 83.94 85 GLY A O 1
ATOM 616 N N . SER A 1 86 ? 0.722 0.399 16.738 1.00 83.88 86 SER A N 1
ATOM 617 C CA . SER A 1 86 ? 0.927 -0.735 17.652 1.00 83.88 86 SER A CA 1
ATOM 618 C C . SER A 1 86 ? 0.904 -0.315 19.131 1.00 83.88 86 SER A C 1
ATOM 620 O O . SER A 1 86 ? 0.328 -1.013 19.967 1.00 83.88 86 SER A O 1
ATOM 622 N N . ILE A 1 87 ? 1.452 0.863 19.448 1.00 89.12 87 ILE A N 1
ATOM 623 C CA . ILE A 1 87 ? 1.393 1.447 20.792 1.00 89.12 87 ILE A CA 1
ATOM 624 C C . ILE A 1 87 ? 0.011 2.046 21.055 1.00 89.12 87 ILE A C 1
ATOM 626 O O . ILE A 1 87 ? -0.565 1.792 22.111 1.00 89.12 87 ILE A O 1
ATOM 630 N N . ALA A 1 88 ? -0.560 2.775 20.090 1.00 86.56 88 ALA A N 1
ATOM 631 C CA . ALA A 1 88 ? -1.891 3.371 20.212 1.00 86.56 88 ALA A CA 1
ATOM 632 C C . ALA A 1 88 ? -2.962 2.313 20.516 1.00 86.56 88 ALA A C 1
ATOM 634 O O . ALA A 1 88 ? -3.794 2.518 21.397 1.00 86.56 88 ALA A O 1
ATOM 635 N N . LYS A 1 89 ? -2.878 1.138 19.880 1.00 85.50 89 LYS A N 1
ATOM 636 C CA . LYS A 1 89 ? -3.744 -0.020 20.147 1.00 85.50 89 LYS A CA 1
ATOM 637 C C . LYS A 1 89 ? -3.733 -0.477 21.611 1.00 85.50 89 LYS A C 1
ATOM 639 O O . LYS A 1 89 ? -4.722 -1.032 22.085 1.00 85.50 89 LYS A O 1
ATOM 644 N N . SER A 1 90 ? -2.630 -0.259 22.323 1.00 87.75 90 SER A N 1
ATOM 645 C CA . SER A 1 90 ? -2.488 -0.638 23.734 1.00 87.75 90 SER A CA 1
ATOM 646 C C . SER A 1 90 ? -3.138 0.366 24.693 1.00 87.75 90 SER A C 1
ATOM 648 O O . SER A 1 90 ? -3.155 0.137 25.899 1.00 87.75 90 SER A O 1
ATOM 650 N N . THR A 1 91 ? -3.656 1.486 24.183 1.00 90.75 91 THR A N 1
ATOM 651 C CA . THR A 1 91 ? -4.328 2.506 24.992 1.00 90.75 91 THR A CA 1
ATOM 652 C C . THR A 1 91 ? -5.810 2.190 25.176 1.00 90.75 91 THR A C 1
ATOM 654 O O . THR A 1 91 ? -6.461 1.637 24.290 1.00 90.75 91 THR A O 1
ATOM 657 N N . GLU A 1 92 ? -6.364 2.607 26.313 1.00 91.31 92 GLU A N 1
ATOM 658 C CA . GLU A 1 92 ? -7.792 2.460 26.618 1.00 91.31 92 GLU A CA 1
ATOM 659 C C . GLU A 1 92 ? -8.674 3.215 25.613 1.00 91.31 92 GLU A C 1
ATOM 661 O O . GLU A 1 92 ? -9.665 2.677 25.129 1.00 91.31 92 GLU A O 1
ATOM 666 N N . ALA A 1 93 ? -8.261 4.419 25.204 1.00 89.00 93 ALA A N 1
ATOM 667 C CA . ALA A 1 93 ? -8.990 5.224 24.224 1.00 89.00 93 ALA A CA 1
ATOM 668 C C . ALA A 1 93 ? -9.181 4.498 22.881 1.00 89.00 93 ALA A C 1
ATOM 670 O O . ALA A 1 93 ? -10.236 4.614 22.258 1.00 89.00 93 ALA A O 1
ATOM 671 N N . PHE A 1 94 ? -8.181 3.727 22.442 1.00 87.81 94 PHE A N 1
ATOM 672 C CA . PHE A 1 94 ? -8.287 2.947 21.213 1.00 87.81 94 PHE A CA 1
ATOM 673 C C . PHE A 1 94 ? -9.284 1.793 21.355 1.00 87.81 94 PHE A C 1
ATOM 675 O O . PHE A 1 94 ? -10.071 1.554 20.444 1.00 87.81 94 PHE A O 1
ATOM 682 N N . GLN A 1 95 ? -9.288 1.104 22.500 1.00 86.88 95 GLN A N 1
ATOM 683 C CA . GLN A 1 95 ? -10.248 0.028 22.767 1.00 86.88 95 GLN A CA 1
ATOM 684 C C . GLN A 1 95 ? -11.684 0.559 22.806 1.00 86.88 95 GLN A C 1
ATOM 686 O O . GLN A 1 95 ? -12.558 -0.014 22.162 1.00 86.88 95 GLN A O 1
ATOM 691 N N . VAL A 1 96 ? -11.904 1.709 23.451 1.00 90.00 96 VAL A N 1
ATOM 692 C CA . VAL A 1 96 ? -13.207 2.392 23.454 1.00 90.00 96 VAL A CA 1
ATOM 693 C C . VAL A 1 96 ? -13.640 2.760 22.034 1.00 90.00 96 VAL A C 1
ATOM 695 O O . VAL A 1 96 ? -14.792 2.552 21.667 1.00 90.00 96 VAL A O 1
ATOM 698 N N . ALA A 1 97 ? -12.729 3.275 21.202 1.00 87.25 97 ALA A N 1
ATOM 699 C CA . ALA A 1 97 ? -13.051 3.590 19.812 1.00 87.25 97 ALA A CA 1
ATOM 700 C C . ALA A 1 97 ? -13.481 2.337 19.030 1.00 87.25 97 ALA A C 1
ATOM 702 O O . ALA A 1 97 ? -14.497 2.377 18.339 1.00 87.25 97 ALA A O 1
ATOM 703 N N . VAL A 1 98 ? -12.755 1.221 19.167 1.00 84.62 98 VAL A N 1
ATOM 704 C CA . VAL A 1 98 ? -13.121 -0.063 18.543 1.00 84.62 98 VAL A CA 1
ATOM 705 C C . VAL A 1 98 ? -14.497 -0.521 19.022 1.00 84.62 98 VAL A C 1
ATOM 707 O O . VAL A 1 98 ? -15.347 -0.835 18.193 1.00 84.62 98 VAL A O 1
ATOM 710 N N . GLU A 1 99 ? -14.745 -0.495 20.331 1.00 86.56 99 GLU A N 1
ATOM 711 C CA . GLU A 1 99 ? -16.020 -0.897 20.922 1.00 86.56 99 GLU A CA 1
ATOM 712 C C . GLU A 1 99 ? -17.184 -0.077 20.352 1.00 86.56 99 GLU A C 1
ATOM 714 O O . GLU A 1 99 ? -18.146 -0.654 19.841 1.00 86.56 99 GLU A O 1
ATOM 719 N N . VAL A 1 100 ? -17.068 1.255 20.339 1.00 88.25 100 VAL A N 1
ATOM 720 C CA . VAL A 1 100 ? -18.089 2.149 19.771 1.00 88.25 100 VAL A CA 1
ATOM 721 C C . VAL A 1 100 ? -18.337 1.830 18.298 1.00 88.25 100 VAL A C 1
ATOM 723 O O . VAL A 1 100 ? -19.491 1.747 17.885 1.00 88.25 100 VAL A O 1
ATOM 726 N N . MET A 1 101 ? -17.279 1.615 17.509 1.00 85.62 101 MET A N 1
ATOM 727 C CA . MET A 1 101 ? -17.419 1.285 16.089 1.00 85.62 101 MET A 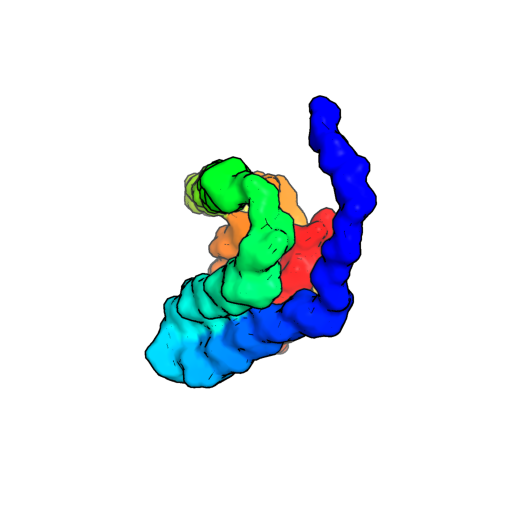CA 1
ATOM 728 C C . MET A 1 101 ? -18.106 -0.070 15.863 1.00 85.62 101 MET A C 1
ATOM 730 O O . MET A 1 101 ? -18.919 -0.195 14.952 1.00 85.62 101 MET A O 1
ATOM 734 N N . THR A 1 102 ? -17.818 -1.077 16.691 1.00 83.38 102 THR A N 1
ATOM 735 C CA . THR A 1 102 ? -18.422 -2.422 16.584 1.00 83.38 102 THR A CA 1
ATOM 736 C C . THR A 1 102 ? -19.882 -2.502 17.042 1.00 83.38 102 THR A C 1
ATOM 738 O O . THR A 1 102 ? -20.567 -3.467 16.704 1.00 83.38 102 THR A O 1
ATOM 741 N N . HIS A 1 103 ? -20.367 -1.495 17.775 1.00 85.62 103 HIS A N 1
ATOM 742 C CA . HIS A 1 103 ? -21.750 -1.396 18.256 1.00 85.62 103 HIS A CA 1
ATOM 743 C C . HIS A 1 103 ? -22.644 -0.508 17.380 1.00 85.62 103 HIS A C 1
ATOM 745 O O . HIS A 1 103 ? -23.811 -0.294 17.721 1.00 85.62 103 HIS A O 1
ATOM 751 N N . ILE A 1 104 ? -22.131 0.027 16.266 1.00 83.44 104 ILE A N 1
ATOM 752 C CA . ILE A 1 104 ? -22.947 0.816 15.340 1.00 83.44 104 ILE A CA 1
ATOM 753 C C . ILE A 1 104 ? -24.054 -0.088 14.769 1.00 83.44 104 ILE A C 1
ATOM 755 O O . ILE A 1 104 ? -23.746 -1.092 14.127 1.00 83.44 104 ILE A O 1
ATOM 759 N N . PRO A 1 105 ? -25.341 0.249 14.972 1.00 77.88 105 PRO A N 1
ATOM 760 C CA . PRO A 1 105 ? -26.437 -0.545 14.438 1.00 77.88 105 PRO A CA 1
ATOM 761 C C . PRO A 1 105 ? -26.521 -0.388 12.916 1.00 77.88 105 PRO A C 1
ATOM 763 O O . PRO A 1 105 ? -26.393 0.719 12.390 1.00 77.88 105 PRO A O 1
ATOM 766 N N . GLY A 1 106 ? -26.802 -1.477 12.202 1.00 82.19 106 GLY A N 1
ATOM 767 C CA . GLY A 1 106 ? -26.994 -1.454 10.753 1.00 82.19 106 GLY A CA 1
ATOM 768 C C . GLY A 1 106 ? -26.412 -2.679 10.061 1.00 82.19 106 GLY A C 1
ATOM 769 O O . GLY A 1 106 ? -26.234 -3.721 10.678 1.00 82.19 106 GLY A O 1
ATOM 770 N N . ASN A 1 107 ? -26.141 -2.536 8.763 1.00 87.50 107 ASN A N 1
ATOM 771 C CA . ASN A 1 107 ? -25.470 -3.563 7.971 1.00 87.50 107 ASN A CA 1
ATOM 772 C C . ASN A 1 107 ? -24.003 -3.702 8.406 1.00 87.50 107 ASN A C 1
ATOM 774 O O . ASN A 1 107 ? -23.286 -2.707 8.530 1.00 87.50 107 ASN A O 1
ATOM 778 N N . GLU A 1 108 ? -23.556 -4.939 8.568 1.00 87.00 108 GLU A N 1
ATOM 779 C CA . GLU A 1 108 ? -22.256 -5.310 9.118 1.00 87.00 108 GLU A CA 1
ATOM 780 C C . GLU A 1 108 ? -21.099 -4.836 8.230 1.00 87.00 108 GLU A C 1
ATOM 782 O O . GLU A 1 108 ? -20.089 -4.345 8.729 1.00 87.00 108 GLU A O 1
ATOM 787 N N . LEU A 1 109 ? -21.256 -4.897 6.903 1.00 88.31 109 LEU A N 1
ATOM 788 C CA . LEU A 1 109 ? -20.257 -4.393 5.956 1.00 88.31 109 LEU A CA 1
ATOM 789 C C . LEU A 1 109 ? -20.156 -2.864 6.008 1.00 88.31 109 LEU A C 1
ATOM 791 O O . LEU A 1 109 ? -19.058 -2.320 5.911 1.00 88.31 109 LEU A O 1
ATOM 795 N N . ILE A 1 110 ? -21.275 -2.160 6.200 1.00 88.94 110 ILE A N 1
ATOM 796 C CA . ILE A 1 110 ? -21.267 -0.700 6.382 1.00 88.94 110 ILE A CA 1
ATOM 797 C C . ILE A 1 110 ? -20.599 -0.340 7.715 1.00 88.94 110 ILE A C 1
ATOM 799 O O . ILE A 1 110 ? -19.768 0.567 7.758 1.00 88.94 110 ILE A O 1
ATOM 803 N N . GLY A 1 111 ? -20.911 -1.073 8.787 1.00 88.44 111 GLY A N 1
ATOM 804 C CA . GLY A 1 111 ? -20.247 -0.922 10.081 1.00 88.44 111 GLY A CA 1
ATOM 805 C C . GLY A 1 111 ? -18.737 -1.137 9.970 1.00 88.44 111 GLY A C 1
ATOM 806 O O . GLY A 1 111 ? -17.957 -0.296 10.418 1.00 88.44 111 GLY A O 1
ATOM 807 N N . ALA A 1 112 ? -18.313 -2.202 9.286 1.00 88.31 112 ALA A N 1
ATOM 808 C CA . ALA A 1 112 ? -16.907 -2.500 9.038 1.00 88.31 112 ALA A CA 1
ATOM 809 C C . ALA A 1 112 ? -16.212 -1.405 8.215 1.00 88.31 112 ALA A C 1
ATOM 811 O O . ALA A 1 112 ? -15.091 -1.019 8.546 1.00 88.31 112 ALA A O 1
ATOM 812 N N . ALA A 1 113 ? -16.883 -0.870 7.189 1.00 89.69 113 ALA A N 1
ATOM 813 C CA . ALA A 1 113 ? -16.393 0.237 6.367 1.00 89.69 113 ALA A CA 1
ATOM 814 C C . ALA A 1 113 ? -16.163 1.517 7.186 1.00 89.69 113 ALA A C 1
ATOM 816 O O . ALA A 1 113 ? -15.132 2.170 7.053 1.00 89.69 113 ALA A O 1
ATOM 817 N N . ILE A 1 114 ? -17.101 1.872 8.065 1.00 89.31 114 ILE A N 1
ATOM 818 C CA . ILE A 1 114 ? -16.962 3.052 8.927 1.00 89.31 114 ILE A CA 1
ATOM 819 C C . ILE A 1 114 ? -15.848 2.823 9.949 1.00 89.31 114 ILE A C 1
ATOM 821 O O . ILE A 1 114 ? -14.968 3.668 10.113 1.00 89.31 114 ILE A O 1
ATOM 825 N N . ALA A 1 115 ? -15.856 1.659 10.600 1.00 88.62 115 ALA A N 1
ATOM 826 C CA . ALA A 1 115 ? -14.875 1.294 11.610 1.00 88.62 115 ALA A CA 1
ATOM 827 C C . ALA A 1 115 ? -13.446 1.359 11.056 1.00 88.62 115 ALA A C 1
ATOM 829 O O . ALA A 1 115 ? -12.559 1.937 11.688 1.00 88.62 115 ALA A O 1
ATOM 830 N N . ILE A 1 116 ? -13.222 0.815 9.855 1.00 89.56 116 ILE A N 1
ATOM 831 C CA . ILE A 1 116 ? -11.897 0.822 9.240 1.00 89.56 116 ILE A CA 1
ATOM 832 C C . ILE A 1 116 ? -11.461 2.225 8.823 1.00 89.56 116 ILE A C 1
ATOM 834 O O . ILE A 1 116 ? -10.304 2.560 9.052 1.00 89.56 116 ILE A O 1
ATOM 838 N N . SER A 1 117 ? -12.351 3.060 8.276 1.00 89.62 117 SER A N 1
ATOM 839 C CA . SER A 1 117 ? -12.005 4.437 7.901 1.00 89.62 117 SER A CA 1
ATOM 840 C C . SER A 1 117 ? -11.659 5.281 9.128 1.00 89.62 117 SER A C 1
ATOM 842 O O . SER A 1 117 ? -10.667 6.008 9.120 1.00 89.62 117 SER A O 1
ATOM 844 N N . VAL A 1 118 ? -12.411 5.137 10.226 1.00 87.88 118 VAL A N 1
ATOM 845 C CA . VAL A 1 118 ? -12.116 5.839 11.484 1.00 87.88 118 VAL A CA 1
ATOM 846 C C . VAL A 1 118 ? -10.766 5.399 12.042 1.00 87.88 118 VAL A C 1
ATOM 848 O O . VAL A 1 118 ? -9.929 6.246 12.352 1.00 87.88 118 VAL A O 1
ATOM 851 N N . ILE A 1 119 ? -10.504 4.092 12.130 1.00 85.12 119 ILE A N 1
ATOM 852 C CA . ILE A 1 119 ? -9.226 3.603 12.663 1.00 85.12 119 ILE A CA 1
ATOM 853 C C . ILE A 1 119 ? -8.064 3.950 11.722 1.00 85.12 119 ILE A C 1
ATOM 855 O O . ILE A 1 119 ? -7.003 4.359 12.192 1.00 85.12 119 ILE A O 1
ATOM 859 N N . ALA A 1 120 ? -8.249 3.870 10.402 1.00 86.69 120 ALA A N 1
ATOM 860 C CA . ALA A 1 120 ? -7.258 4.333 9.434 1.00 86.69 120 ALA A CA 1
ATOM 861 C C . ALA A 1 120 ? -6.936 5.820 9.637 1.00 86.69 120 ALA A C 1
ATOM 863 O O . ALA A 1 120 ? -5.759 6.176 9.700 1.00 86.69 120 ALA A O 1
ATOM 864 N N . GLY A 1 121 ? -7.949 6.658 9.878 1.00 86.12 121 GLY A N 1
ATOM 865 C CA . GLY A 1 121 ? -7.780 8.061 10.255 1.00 86.12 121 GLY A CA 1
ATOM 866 C C . GLY A 1 121 ? -6.999 8.253 11.559 1.00 86.12 121 GLY A C 1
ATOM 867 O O . GLY A 1 121 ? -6.066 9.050 11.597 1.00 86.12 121 GLY A O 1
ATOM 868 N N . LEU A 1 122 ? -7.309 7.480 12.608 1.00 83.19 122 LEU A N 1
ATOM 869 C CA . LEU A 1 122 ? -6.581 7.530 13.887 1.00 83.19 122 LEU A CA 1
ATOM 870 C C . LEU A 1 122 ? -5.113 7.106 13.753 1.00 83.19 122 LEU A C 1
ATOM 872 O O . LEU A 1 122 ? -4.247 7.630 14.450 1.00 83.19 122 LEU A O 1
ATOM 876 N N . THR A 1 123 ? -4.826 6.152 12.867 1.00 81.56 123 THR A N 1
ATOM 877 C CA . THR A 1 123 ? -3.453 5.700 12.593 1.00 81.56 123 THR A CA 1
ATOM 878 C C . THR A 1 123 ? -2.720 6.611 11.605 1.00 81.56 123 THR A C 1
ATOM 880 O O . THR A 1 123 ? -1.494 6.607 11.575 1.00 81.56 123 THR A O 1
ATOM 883 N N . GLY A 1 124 ? -3.438 7.418 10.819 1.00 80.19 124 GLY A N 1
ATOM 884 C CA . GLY A 1 124 ? -2.872 8.346 9.839 1.00 80.19 124 GLY A CA 1
ATOM 885 C C . GLY A 1 124 ? -2.402 7.699 8.529 1.00 80.19 124 GLY A C 1
ATOM 886 O O . GLY A 1 124 ? -1.733 8.361 7.739 1.00 80.19 124 GLY A O 1
ATOM 887 N N . SER A 1 125 ? -2.713 6.420 8.279 1.00 82.69 125 SER A N 1
ATOM 888 C CA . SER A 1 125 ? -2.393 5.733 7.018 1.00 82.69 125 SER A CA 1
ATOM 889 C C . SER A 1 125 ? -3.375 4.608 6.714 1.00 82.69 125 SER A C 1
ATOM 891 O O . SER A 1 125 ? -3.695 3.812 7.593 1.00 82.69 125 SER A O 1
ATOM 893 N N . ALA A 1 126 ? -3.755 4.471 5.442 1.00 84.94 126 ALA A N 1
ATOM 894 C CA . ALA A 1 126 ? -4.591 3.382 4.940 1.00 84.94 126 ALA A CA 1
ATOM 895 C C . ALA A 1 126 ? -4.008 1.993 5.252 1.00 84.94 126 ALA A C 1
ATOM 897 O O . ALA A 1 126 ? -4.655 1.157 5.883 1.00 84.94 126 ALA A O 1
ATOM 898 N N . SER A 1 127 ? -2.753 1.758 4.849 1.00 81.31 127 SER A N 1
ATOM 899 C CA . SER A 1 127 ? -2.086 0.461 5.012 1.00 81.31 127 SER A CA 1
ATOM 900 C C . SER A 1 127 ? -1.803 0.139 6.479 1.00 81.31 127 SER A C 1
ATOM 902 O O . SER A 1 127 ? -1.954 -1.004 6.904 1.00 81.31 127 SER A O 1
ATOM 904 N N . GLY A 1 128 ? -1.446 1.149 7.278 1.00 77.44 128 GLY A N 1
ATOM 905 C CA . GLY A 1 128 ? -1.267 0.994 8.721 1.00 77.44 128 GLY A CA 1
ATOM 906 C C . GLY A 1 128 ? -2.583 0.688 9.432 1.00 77.44 128 GLY A C 1
ATOM 907 O O . GLY A 1 128 ? -2.654 -0.256 10.219 1.00 77.44 128 GLY A O 1
ATOM 908 N N . GLY A 1 129 ? -3.638 1.429 9.089 1.00 79.62 129 GLY A N 1
ATOM 909 C CA . GLY A 1 129 ? -4.992 1.248 9.599 1.00 79.62 129 GLY A CA 1
ATOM 910 C C . GLY A 1 129 ? -5.492 -0.174 9.414 1.00 79.62 129 GLY A C 1
ATOM 911 O O . GLY A 1 129 ? -5.951 -0.781 10.374 1.00 79.62 129 GLY A O 1
ATOM 912 N N . GLN A 1 130 ? -5.312 -0.754 8.227 1.00 85.44 130 GLN A N 1
ATOM 913 C CA . GLN A 1 130 ? -5.661 -2.153 7.969 1.00 85.44 130 GLN A CA 1
ATOM 914 C C . GLN A 1 130 ? -4.875 -3.139 8.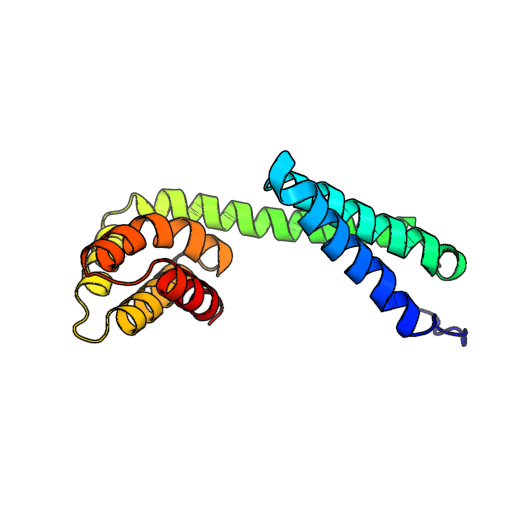830 1.00 85.44 130 GLN A C 1
ATOM 916 O O . GLN A 1 130 ? -5.475 -4.018 9.446 1.00 85.44 130 GLN A O 1
ATOM 921 N N . VAL A 1 131 ? -3.550 -2.981 8.912 1.00 83.00 131 VAL A N 1
ATOM 922 C CA . VAL A 1 131 ? -2.677 -3.872 9.695 1.00 83.00 131 VAL A CA 1
ATOM 923 C C . VAL A 1 131 ? -3.058 -3.876 11.179 1.00 83.00 131 VAL A C 1
ATOM 925 O O . VAL A 1 131 ? -2.931 -4.899 11.850 1.00 83.00 131 VAL A O 1
ATOM 928 N N . ILE A 1 132 ? -3.552 -2.751 11.698 1.00 83.56 132 ILE A N 1
ATOM 929 C CA . ILE A 1 132 ? -3.903 -2.599 13.114 1.00 83.56 132 ILE A CA 1
ATOM 930 C C . ILE A 1 132 ? -5.358 -2.991 13.386 1.00 83.56 132 ILE A C 1
ATOM 932 O O . ILE A 1 132 ? -5.635 -3.696 14.359 1.00 83.56 132 ILE A O 1
ATOM 936 N N . ALA A 1 133 ? -6.282 -2.526 12.546 1.00 83.50 133 ALA A N 1
ATOM 937 C CA . ALA A 1 133 ? -7.720 -2.642 12.749 1.00 83.50 133 ALA A CA 1
ATOM 938 C C . ALA A 1 133 ? -8.275 -3.999 12.328 1.00 83.50 133 ALA A C 1
ATOM 940 O O . ALA A 1 133 ? -9.112 -4.553 13.034 1.00 83.50 133 ALA A O 1
ATOM 941 N N . LEU A 1 134 ? -7.831 -4.544 11.191 1.00 87.00 134 LEU A N 1
ATOM 942 C CA . LEU A 1 134 ? -8.415 -5.762 10.634 1.00 87.00 134 LEU A CA 1
ATOM 943 C C . LEU A 1 134 ? -8.299 -6.952 11.606 1.00 87.00 134 LEU A C 1
ATOM 945 O O . LEU A 1 134 ? -9.310 -7.614 11.816 1.00 87.00 134 LEU A O 1
ATOM 949 N N . PRO A 1 135 ? -7.167 -7.188 12.304 1.00 86.94 135 PRO A N 1
ATOM 950 C CA . PRO A 1 135 ? -7.084 -8.256 13.305 1.00 86.94 135 PRO A CA 1
ATOM 951 C C . PRO A 1 135 ? -8.003 -8.070 14.521 1.00 86.94 135 PRO A C 1
ATOM 953 O O . PRO A 1 135 ? -8.224 -9.024 15.260 1.00 86.94 135 PRO A O 1
ATOM 956 N N . LEU A 1 136 ? -8.486 -6.849 14.768 1.00 85.62 136 LEU A N 1
ATOM 957 C CA . LEU A 1 136 ? -9.377 -6.525 15.884 1.00 85.62 136 LEU A CA 1
ATOM 958 C C . LEU A 1 136 ? -10.851 -6.579 15.482 1.00 85.62 136 LEU A C 1
ATOM 960 O O . LEU A 1 136 ? -11.670 -7.092 16.233 1.00 85.62 136 LEU A O 1
ATOM 964 N N . LEU A 1 137 ? -11.178 -6.060 14.299 1.00 88.19 137 LEU A N 1
ATOM 965 C CA . LEU A 1 137 ? -12.547 -5.968 13.800 1.00 88.19 137 LEU A CA 1
ATOM 966 C C . LEU A 1 137 ? -13.008 -7.247 13.102 1.00 88.19 137 LEU A C 1
ATOM 968 O O . LEU A 1 137 ? -14.185 -7.588 13.177 1.00 88.19 137 LEU A O 1
ATOM 972 N N . ALA A 1 138 ? -12.111 -7.946 12.399 1.00 89.88 138 ALA A N 1
ATOM 973 C CA . ALA A 1 138 ? -12.506 -9.080 11.573 1.00 89.88 138 ALA A CA 1
ATOM 974 C C . ALA A 1 138 ? -13.169 -10.218 12.360 1.00 89.88 138 ALA A C 1
ATOM 976 O O . ALA A 1 138 ? -14.199 -10.687 11.884 1.00 89.88 138 ALA A O 1
ATOM 977 N N . PRO A 1 139 ? -12.677 -10.632 13.548 1.00 90.69 139 PRO A N 1
ATOM 978 C CA . PRO A 1 139 ? -13.349 -11.669 14.331 1.00 90.69 139 PRO A CA 1
ATOM 979 C C . PRO A 1 139 ? -14.808 -11.316 14.645 1.00 90.69 139 PRO A C 1
ATOM 981 O O . PRO A 1 139 ? -15.690 -12.122 14.389 1.00 90.69 139 PRO A O 1
ATOM 984 N N . HIS A 1 140 ? -15.075 -10.076 15.074 1.00 88.69 140 HIS A N 1
ATOM 985 C CA . HIS A 1 140 ? -16.427 -9.607 15.412 1.00 88.69 140 HIS A CA 1
ATOM 986 C C . HIS A 1 140 ? -17.408 -9.738 14.244 1.00 88.69 140 HIS A C 1
ATOM 988 O O . HIS A 1 140 ? -18.505 -10.262 14.407 1.00 88.69 140 HIS A O 1
ATOM 994 N N . TYR A 1 141 ? -17.011 -9.295 13.050 1.00 89.69 141 TYR A N 1
ATOM 995 C CA . TYR A 1 141 ? -17.883 -9.354 11.875 1.00 89.69 141 TYR A CA 1
ATOM 996 C C . TYR A 1 141 ? -18.001 -10.768 11.292 1.00 89.69 141 TYR A C 1
ATOM 998 O O . TYR A 1 141 ? -19.070 -11.150 10.820 1.00 89.69 141 TYR A O 1
ATOM 1006 N N . ILE A 1 142 ? -16.937 -11.571 11.351 1.00 92.12 142 ILE A N 1
ATOM 1007 C CA . ILE A 1 142 ? -16.980 -12.975 10.917 1.00 92.12 142 ILE A CA 1
ATOM 1008 C C . ILE A 1 142 ? -17.909 -13.786 11.826 1.00 92.12 142 ILE A C 1
ATOM 1010 O O . ILE A 1 142 ? -18.716 -14.567 11.324 1.00 92.12 142 ILE A O 1
ATOM 1014 N N . ASP A 1 143 ? -17.864 -13.555 13.140 1.00 89.88 143 ASP A N 1
ATOM 1015 C CA . ASP A 1 143 ? -18.745 -14.212 14.112 1.00 89.88 143 ASP A CA 1
ATOM 1016 C C . ASP A 1 143 ? -20.224 -13.835 13.904 1.00 89.88 143 ASP A C 1
ATOM 1018 O O . ASP A 1 143 ? -21.120 -14.626 14.201 1.00 89.88 143 ASP A O 1
ATOM 1022 N N . GLN A 1 144 ? -20.492 -12.660 13.325 1.00 87.94 144 GLN A N 1
ATOM 1023 C CA . GLN A 1 144 ? -21.829 -12.225 12.901 1.00 87.94 144 GLN A CA 1
ATOM 1024 C C . GLN A 1 144 ? -22.278 -12.815 11.551 1.00 87.94 144 GLN A C 1
ATOM 1026 O O . GLN A 1 144 ? -23.394 -12.556 11.107 1.00 87.94 144 GLN A O 1
ATOM 1031 N N . GLY A 1 145 ? -21.448 -13.638 10.903 1.00 88.50 145 GLY A N 1
ATOM 1032 C CA . GLY A 1 145 ? -21.777 -14.329 9.654 1.00 88.50 145 GLY A CA 1
ATOM 1033 C C . GLY A 1 145 ? -21.353 -13.596 8.380 1.00 88.50 145 GLY A C 1
ATOM 1034 O O . GLY A 1 145 ? -21.744 -14.010 7.288 1.00 88.50 145 GLY A O 1
ATOM 1035 N N . VAL A 1 146 ? -20.546 -12.535 8.484 1.00 92.12 146 VAL A N 1
ATOM 1036 C CA . VAL A 1 146 ? -20.017 -11.829 7.309 1.00 92.12 146 VAL A CA 1
ATOM 1037 C C . VAL A 1 146 ? -19.012 -12.708 6.567 1.00 92.12 146 VAL A C 1
ATOM 1039 O O . VAL A 1 146 ? -18.104 -13.290 7.162 1.00 92.12 146 VAL A O 1
ATOM 1042 N N . ASN A 1 147 ? -19.131 -12.761 5.239 1.00 93.75 147 ASN A N 1
ATOM 1043 C CA . ASN A 1 147 ? -18.165 -13.454 4.397 1.00 93.75 147 ASN A CA 1
ATOM 1044 C C . ASN A 1 147 ? -16.780 -12.767 4.492 1.00 93.75 147 ASN A C 1
ATOM 1046 O O . ASN A 1 147 ? -16.674 -11.575 4.184 1.00 93.75 147 ASN A O 1
ATOM 1050 N N . PRO A 1 148 ? -15.699 -13.491 4.848 1.00 91.94 148 PRO A N 1
ATOM 1051 C CA . PRO A 1 148 ? -14.354 -12.922 4.937 1.00 91.94 148 PRO A CA 1
ATOM 1052 C C . PRO A 1 148 ? -13.869 -12.240 3.652 1.00 91.94 148 PRO A C 1
ATOM 1054 O O . PRO A 1 148 ? -13.139 -11.252 3.718 1.00 91.94 148 PRO A O 1
ATOM 1057 N N . GLU A 1 149 ? -14.271 -12.735 2.479 1.00 92.25 149 GLU A N 1
ATOM 1058 C CA . GLU A 1 149 ? -13.882 -12.150 1.196 1.00 92.25 149 GLU A CA 1
ATOM 1059 C C . GLU A 1 149 ? -14.577 -10.803 0.955 1.00 92.25 149 GLU A C 1
ATOM 1061 O O . GLU A 1 149 ? -13.950 -9.847 0.493 1.00 92.25 149 GLU A O 1
ATOM 1066 N N . GLU A 1 150 ? -15.857 -10.696 1.316 1.00 92.88 150 GLU A N 1
ATOM 1067 C CA . GLU A 1 150 ? -16.609 -9.439 1.246 1.00 92.88 150 GLU A CA 1
ATOM 1068 C C . GLU A 1 150 ? -16.047 -8.420 2.234 1.00 92.88 150 GLU A C 1
ATOM 1070 O O . GLU A 1 150 ? -15.774 -7.279 1.856 1.00 92.88 150 GLU A O 1
ATOM 1075 N N . LEU A 1 151 ? -15.777 -8.857 3.466 1.00 91.75 151 LEU A N 1
ATOM 1076 C CA . LEU A 1 151 ? -15.148 -8.030 4.487 1.00 91.75 151 LEU A CA 1
ATOM 1077 C C . LEU A 1 151 ? -13.785 -7.509 4.020 1.00 91.75 151 LEU A C 1
ATOM 1079 O O . LEU A 1 151 ? -13.510 -6.315 4.128 1.00 91.75 151 LEU A O 1
ATOM 1083 N N . HIS A 1 152 ? -12.946 -8.378 3.448 1.00 90.12 152 HIS A N 1
ATOM 1084 C CA . HIS A 1 152 ? -11.640 -7.988 2.925 1.00 90.12 152 HIS A CA 1
ATOM 1085 C C . HIS A 1 152 ? -11.760 -6.952 1.799 1.00 90.12 152 HIS A C 1
ATOM 1087 O O . HIS A 1 152 ? -11.012 -5.973 1.784 1.00 90.12 152 HIS A O 1
ATOM 1093 N N . ARG A 1 153 ? -12.709 -7.123 0.866 1.00 91.19 153 ARG A N 1
ATOM 1094 C CA . ARG A 1 153 ? -12.958 -6.152 -0.216 1.00 91.19 153 ARG A CA 1
ATOM 1095 C C . ARG A 1 153 ? -13.408 -4.800 0.330 1.00 91.19 153 ARG A C 1
ATOM 1097 O O . ARG A 1 153 ? -12.878 -3.776 -0.092 1.00 91.19 153 ARG A O 1
ATOM 1104 N N . VAL A 1 154 ? -14.340 -4.794 1.281 1.00 91.50 154 VAL A N 1
ATOM 1105 C CA . VAL A 1 154 ? -14.840 -3.563 1.905 1.00 91.50 154 VAL A CA 1
ATOM 1106 C C . VAL A 1 154 ? -13.723 -2.846 2.656 1.00 91.50 154 VAL A C 1
ATOM 1108 O O . VAL A 1 154 ? -13.484 -1.668 2.410 1.00 91.50 154 VAL A O 1
ATOM 1111 N N . VAL A 1 155 ? -12.958 -3.562 3.481 1.00 88.75 155 VAL A N 1
ATOM 1112 C CA . VAL A 1 155 ? -11.808 -3.000 4.204 1.00 88.75 155 VAL A CA 1
ATOM 1113 C C . VAL A 1 155 ? -10.743 -2.457 3.248 1.00 88.75 155 VAL A C 1
ATOM 1115 O O . VAL A 1 155 ? -10.184 -1.388 3.497 1.00 88.75 155 VAL A O 1
ATOM 1118 N N . SER A 1 156 ? -10.498 -3.149 2.132 1.00 88.81 156 SER A N 1
ATOM 1119 C CA . SER A 1 156 ? -9.563 -2.708 1.088 1.00 88.81 156 SER A CA 1
ATOM 1120 C C . SER A 1 156 ? -9.950 -1.368 0.470 1.00 88.81 156 SER A C 1
ATOM 1122 O O . SER A 1 156 ? -9.084 -0.532 0.226 1.00 88.81 156 SER A O 1
ATOM 1124 N N . ILE A 1 157 ? -11.244 -1.152 0.232 1.00 89.75 157 ILE A N 1
ATOM 1125 C CA . ILE A 1 157 ? -11.756 0.088 -0.359 1.00 89.75 157 ILE A CA 1
ATOM 1126 C C . ILE A 1 157 ? -11.788 1.205 0.690 1.00 89.75 157 ILE A C 1
ATOM 1128 O O . ILE A 1 157 ? -11.282 2.299 0.451 1.00 89.75 157 ILE A O 1
ATOM 1132 N N . SER A 1 158 ? -12.350 0.927 1.864 1.00 87.12 158 SER A N 1
ATOM 1133 C CA . SER A 1 158 ? -12.618 1.930 2.897 1.00 87.12 158 SER A CA 1
ATOM 1134 C C . SER A 1 158 ? -11.370 2.448 3.607 1.00 87.12 158 SER A C 1
ATOM 1136 O O . SER A 1 158 ? -11.382 3.570 4.103 1.00 87.12 158 SER A O 1
ATOM 1138 N N . SER A 1 159 ? -10.274 1.687 3.646 1.00 84.38 159 SER A N 1
ATOM 1139 C CA . SER A 1 159 ? -9.024 2.177 4.239 1.00 84.38 159 SER A CA 1
ATOM 1140 C C . SER A 1 159 ? -8.379 3.315 3.452 1.00 84.38 159 SER A C 1
ATOM 1142 O O . SER A 1 159 ? -7.569 4.044 4.009 1.00 84.38 159 SER A O 1
ATOM 1144 N N . GLY A 1 160 ? -8.660 3.413 2.148 1.00 74.38 160 GLY A N 1
ATOM 1145 C CA . GLY A 1 160 ? -8.097 4.442 1.271 1.00 74.38 160 GLY A CA 1
ATOM 1146 C C . GLY A 1 160 ? -8.945 5.712 1.159 1.00 74.38 160 GLY A C 1
ATOM 1147 O O . GLY A 1 160 ? -8.535 6.616 0.431 1.00 74.38 160 GLY A O 1
ATOM 1148 N N . ALA A 1 161 ? -10.111 5.746 1.814 1.00 59.91 161 ALA A N 1
ATOM 1149 C CA . ALA A 1 161 ? -11.034 6.880 1.851 1.00 59.91 161 ALA A CA 1
ATOM 1150 C C . ALA A 1 161 ? -10.674 7.848 2.984 1.00 59.91 161 ALA A C 1
ATOM 1152 O O . A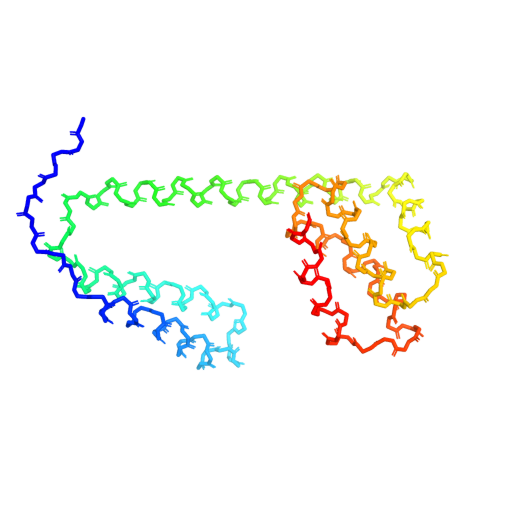LA A 1 161 ? -10.739 9.072 2.734 1.00 59.91 161 ALA A O 1
#